Protein AF-A0A2T6DYU6-F1 (afdb_monomer_lite)

pLDDT: mean 88.53, std 9.56, range [51.06, 96.62]

Structure (mmCIF, N/CA/C/O backbone):
data_AF-A0A2T6DYU6-F1
#
_entry.id   AF-A0A2T6DYU6-F1
#
loop_
_atom_site.group_PDB
_atom_site.id
_atom_site.type_symbol
_atom_site.label_atom_id
_atom_site.label_alt_id
_atom_site.label_comp_id
_atom_site.label_asym_id
_atom_site.label_entity_id
_atom_site.label_seq_id
_atom_site.pdbx_PDB_ins_code
_atom_site.Cartn_x
_atom_site.Cartn_y
_atom_site.Cartn_z
_atom_site.occupancy
_atom_site.B_iso_or_equiv
_atom_site.auth_seq_id
_atom_site.auth_comp_id
_atom_site.auth_asym_id
_atom_site.auth_atom_id
_atom_site.pdbx_PDB_model_num
ATOM 1 N N . MET A 1 1 ? -11.220 -20.989 17.423 1.00 51.06 1 MET A N 1
ATOM 2 C CA . MET A 1 1 ? -10.323 -20.438 16.379 1.00 51.06 1 MET A CA 1
ATOM 3 C C . MET A 1 1 ? -8.990 -20.117 17.042 1.00 51.06 1 MET A C 1
ATOM 5 O O . MET A 1 1 ? -9.015 -19.423 18.054 1.00 51.06 1 MET A O 1
ATOM 9 N N . SER A 1 2 ? -7.870 -20.691 16.584 1.00 65.12 2 SER A N 1
ATOM 10 C CA . SER A 1 2 ? -6.576 -20.526 17.270 1.00 65.12 2 SER A CA 1
ATOM 11 C C . SER A 1 2 ? -6.124 -19.053 17.248 1.00 65.12 2 SER A C 1
ATOM 13 O O . SER A 1 2 ? -6.424 -18.344 16.282 1.00 65.12 2 SER A O 1
ATOM 15 N N . PRO A 1 3 ? -5.407 -18.565 18.280 1.00 62.28 3 PRO A N 1
ATOM 16 C CA . PRO A 1 3 ? -4.901 -17.191 18.314 1.00 62.28 3 PRO A CA 1
ATOM 17 C C . PRO A 1 3 ? -4.078 -16.858 17.065 1.00 62.28 3 PRO A C 1
ATOM 19 O O . PRO A 1 3 ? -4.258 -15.802 16.471 1.00 62.28 3 PRO A O 1
ATOM 22 N N . PHE A 1 4 ? -3.260 -17.809 16.608 1.00 59.56 4 PHE A N 1
ATOM 23 C CA . PHE A 1 4 ? -2.427 -17.681 15.415 1.00 59.56 4 PHE A CA 1
ATOM 24 C C . PHE A 1 4 ? -3.237 -17.349 14.152 1.00 59.56 4 PHE A C 1
ATOM 26 O O . PHE A 1 4 ? -2.878 -16.429 13.428 1.00 59.56 4 PHE A O 1
ATOM 33 N N . LEU A 1 5 ? -4.381 -18.007 13.929 1.00 57.72 5 LEU A N 1
ATOM 34 C CA . LEU A 1 5 ? -5.259 -17.720 12.786 1.00 57.72 5 LEU A CA 1
ATOM 35 C C . LEU A 1 5 ? -5.918 -16.334 12.878 1.00 57.72 5 LEU A C 1
ATOM 37 O O . LEU A 1 5 ? -6.100 -15.681 11.856 1.00 57.72 5 LEU A O 1
ATOM 41 N N . LYS A 1 6 ? -6.231 -15.842 14.085 1.00 61.84 6 LYS A N 1
ATOM 42 C CA . LYS A 1 6 ? -6.723 -14.463 14.277 1.00 61.84 6 LYS A CA 1
ATOM 43 C C . LYS A 1 6 ? -5.658 -13.402 13.977 1.00 61.84 6 LYS A C 1
ATOM 45 O O . LYS A 1 6 ? -6.009 -12.306 13.552 1.00 61.84 6 LYS A O 1
ATOM 50 N N . TYR A 1 7 ? -4.383 -13.700 14.226 1.00 58.00 7 TYR A N 1
ATOM 51 C CA . TYR A 1 7 ? -3.278 -12.791 13.908 1.00 58.00 7 TYR A CA 1
ATOM 52 C C . TYR A 1 7 ? -2.864 -12.877 12.438 1.00 58.00 7 TYR A C 1
ATOM 54 O O . TYR A 1 7 ? -2.550 -11.846 11.852 1.00 58.00 7 TYR A O 1
ATOM 62 N N . LEU A 1 8 ? -2.928 -14.072 11.841 1.00 57.72 8 LEU A N 1
ATOM 63 C CA . LEU A 1 8 ? -2.563 -14.298 10.448 1.00 57.72 8 LEU A CA 1
ATOM 64 C C . LEU A 1 8 ? -3.589 -13.698 9.480 1.00 57.72 8 LEU A C 1
ATOM 66 O O . LEU A 1 8 ? -3.178 -13.092 8.512 1.00 57.72 8 LEU A O 1
ATOM 70 N N . PHE A 1 9 ? -4.899 -13.762 9.742 1.00 66.25 9 PHE A N 1
ATOM 71 C CA . PHE A 1 9 ? -5.932 -13.139 8.886 1.00 66.25 9 PHE A CA 1
ATOM 72 C C . PHE A 1 9 ? -6.210 -11.661 9.235 1.00 66.25 9 PHE A C 1
ATOM 74 O O . PHE A 1 9 ? -7.354 -11.209 9.245 1.00 66.25 9 PHE A O 1
ATOM 81 N N . GLY A 1 10 ? -5.159 -10.920 9.588 1.00 82.75 10 GLY A N 1
ATOM 82 C CA . GLY A 1 10 ? -5.222 -9.519 10.000 1.00 82.75 10 GLY A CA 1
ATOM 83 C C . GLY A 1 10 ? -4.800 -8.522 8.910 1.00 82.75 10 GLY A C 1
ATOM 84 O O . GLY A 1 10 ? -4.676 -8.881 7.735 1.00 82.75 10 GLY A O 1
ATOM 85 N N . PRO A 1 11 ? -4.535 -7.260 9.294 1.00 89.62 11 PRO A N 1
ATOM 86 C CA . PRO A 1 11 ? -3.977 -6.261 8.382 1.00 89.62 11 PRO A CA 1
ATOM 87 C C . PRO A 1 11 ? -2.616 -6.680 7.797 1.00 89.62 11 PRO A C 1
ATOM 89 O O . PRO A 1 11 ? -2.298 -6.309 6.672 1.00 89.62 11 PRO A O 1
ATOM 92 N N . GLU A 1 12 ? -1.833 -7.494 8.505 1.00 91.56 12 GLU A N 1
ATOM 93 C CA . GLU A 1 12 ? -0.527 -7.978 8.055 1.00 91.56 12 GLU A CA 1
ATOM 94 C C . GLU A 1 12 ? -0.650 -8.877 6.814 1.00 91.56 12 GLU A C 1
ATOM 96 O O . GLU A 1 12 ? 0.027 -8.641 5.814 1.00 91.56 12 GLU A O 1
ATOM 101 N N . ALA A 1 13 ? -1.544 -9.875 6.826 1.00 90.25 13 ALA A N 1
ATOM 102 C CA . ALA A 1 13 ? -1.752 -10.720 5.647 1.00 90.25 13 ALA A CA 1
ATOM 103 C C . ALA A 1 13 ? -2.369 -9.958 4.484 1.00 90.25 13 ALA A C 1
ATOM 105 O O . ALA A 1 13 ? -2.021 -10.230 3.339 1.00 90.25 13 ALA A O 1
ATOM 106 N N . TYR A 1 14 ? -3.239 -8.986 4.761 1.00 92.81 14 TYR A N 1
ATOM 107 C CA . TYR A 1 14 ? -3.733 -8.095 3.720 1.00 92.81 14 TYR A CA 1
ATOM 108 C C . TYR A 1 14 ? -2.569 -7.398 2.998 1.00 92.81 14 TYR A C 1
ATOM 110 O O . TYR A 1 14 ? -2.483 -7.460 1.773 1.00 92.81 14 TYR A O 1
ATOM 118 N N . TRP A 1 15 ? -1.616 -6.824 3.734 1.00 95.19 15 TRP A N 1
ATOM 119 C CA . TRP A 1 15 ? -0.454 -6.178 3.120 1.00 95.19 15 TRP A CA 1
ATOM 120 C C . TRP A 1 15 ? 0.492 -7.154 2.425 1.00 95.19 15 TRP A C 1
ATOM 122 O O . TRP A 1 15 ? 1.043 -6.813 1.378 1.00 95.19 15 TRP A O 1
ATOM 132 N N . LEU A 1 16 ? 0.637 -8.381 2.934 1.00 94.62 16 LEU A N 1
ATOM 133 C CA . LEU A 1 16 ? 1.362 -9.436 2.222 1.00 94.62 16 LEU A CA 1
ATOM 134 C C . LEU A 1 16 ? 0.699 -9.760 0.878 1.00 94.62 16 LEU A C 1
ATOM 136 O O . LEU A 1 16 ? 1.395 -9.849 -0.132 1.00 94.62 16 LEU A O 1
ATOM 140 N N . LEU A 1 17 ? -0.632 -9.876 0.837 1.00 94.50 17 LEU A N 1
ATOM 141 C CA . LEU A 1 17 ? -1.380 -10.091 -0.403 1.00 94.50 17 LEU A CA 1
ATOM 142 C C . LEU A 1 17 ? -1.222 -8.916 -1.369 1.00 94.50 17 LEU A C 1
ATOM 144 O O . LEU A 1 17 ? -1.004 -9.141 -2.557 1.00 94.50 17 LEU A O 1
ATOM 148 N N . VAL A 1 18 ? -1.259 -7.676 -0.873 1.00 95.44 18 VAL A N 1
ATOM 149 C CA . VAL A 1 18 ? -0.983 -6.481 -1.686 1.00 95.44 18 VAL A CA 1
ATOM 150 C C . VAL A 1 18 ? 0.429 -6.540 -2.273 1.00 95.44 18 VAL A C 1
ATOM 152 O O . VAL A 1 18 ? 0.593 -6.328 -3.471 1.00 95.44 18 VAL A O 1
ATOM 155 N N . CYS A 1 19 ? 1.446 -6.891 -1.481 1.00 95.06 19 CYS A N 1
ATOM 156 C CA . CYS A 1 19 ? 2.821 -7.029 -1.970 1.00 95.06 19 CYS A CA 1
ATOM 157 C C . CYS A 1 19 ? 2.949 -8.125 -3.038 1.00 95.06 19 CYS A C 1
ATOM 159 O O . CYS A 1 19 ? 3.601 -7.917 -4.062 1.00 95.06 19 CYS A O 1
ATOM 161 N N . VAL A 1 20 ? 2.307 -9.281 -2.830 1.00 95.88 20 VAL A N 1
ATOM 162 C CA . VAL A 1 20 ? 2.262 -10.365 -3.825 1.00 95.88 20 VAL A CA 1
ATOM 163 C C . VAL A 1 20 ? 1.578 -9.887 -5.104 1.00 95.88 20 VAL A C 1
ATOM 165 O O . VAL A 1 20 ? 2.110 -10.105 -6.191 1.00 95.88 20 VAL A O 1
ATOM 168 N N . ALA A 1 21 ? 0.452 -9.182 -4.994 1.00 94.75 21 ALA A N 1
ATOM 169 C CA . ALA A 1 21 ? -0.234 -8.602 -6.140 1.00 94.75 21 ALA A CA 1
ATOM 170 C C . ALA A 1 21 ? 0.664 -7.605 -6.888 1.00 94.75 21 ALA A C 1
ATOM 172 O O . ALA A 1 21 ? 0.762 -7.689 -8.109 1.00 94.75 21 ALA A O 1
ATOM 173 N N . MET A 1 22 ? 1.385 -6.724 -6.182 1.00 95.12 22 MET A N 1
ATOM 174 C CA . MET A 1 22 ? 2.307 -5.768 -6.810 1.00 95.12 22 MET A CA 1
ATOM 175 C C . MET A 1 22 ? 3.447 -6.474 -7.535 1.00 95.12 22 MET A C 1
ATOM 177 O O . MET A 1 22 ? 3.808 -6.080 -8.640 1.00 95.12 22 MET A O 1
ATOM 181 N N . LYS A 1 23 ? 3.974 -7.559 -6.958 1.00 94.50 23 LYS A N 1
ATOM 182 C CA . LYS A 1 23 ? 4.994 -8.383 -7.608 1.00 94.50 23 LYS A CA 1
ATOM 183 C C . LYS A 1 23 ? 4.464 -9.035 -8.885 1.00 94.50 23 LYS A C 1
ATOM 185 O O . LYS A 1 23 ? 5.152 -9.024 -9.898 1.00 94.50 23 LYS A O 1
ATOM 190 N N . LEU A 1 24 ? 3.248 -9.585 -8.855 1.00 94.56 24 LEU A N 1
ATOM 191 C CA . LEU A 1 24 ? 2.619 -10.192 -10.033 1.00 94.56 24 LEU A CA 1
ATOM 192 C C . LEU A 1 24 ? 2.321 -9.159 -11.124 1.00 94.56 24 LEU A C 1
ATOM 194 O O . LEU A 1 24 ? 2.504 -9.454 -12.301 1.00 94.56 24 LEU A O 1
ATOM 198 N N . LEU A 1 25 ? 1.880 -7.958 -10.744 1.00 92.50 25 LEU A N 1
ATOM 199 C CA . LEU A 1 25 ? 1.664 -6.852 -11.676 1.00 92.50 25 LEU A CA 1
ATOM 200 C C . LEU A 1 25 ? 2.980 -6.376 -12.293 1.00 92.50 25 LEU A C 1
ATOM 202 O O . LEU A 1 25 ? 3.062 -6.260 -13.512 1.00 92.50 25 LEU A O 1
ATOM 206 N N . GLY A 1 26 ? 4.017 -6.174 -11.478 1.00 92.50 26 GLY A N 1
ATOM 207 C CA . GLY A 1 26 ? 5.349 -5.792 -11.946 1.00 92.50 26 GLY A CA 1
ATOM 208 C C . GLY A 1 26 ? 5.967 -6.835 -12.879 1.00 92.50 26 GLY A C 1
ATOM 209 O O . GLY A 1 26 ? 6.521 -6.484 -13.916 1.00 92.50 26 GLY A O 1
ATOM 210 N N . ALA A 1 27 ? 5.791 -8.125 -12.579 1.00 92.69 27 ALA A N 1
ATOM 211 C CA . ALA A 1 27 ? 6.300 -9.216 -13.407 1.00 92.69 27 ALA A CA 1
ATOM 212 C C . ALA A 1 27 ? 5.695 -9.256 -14.823 1.00 92.69 27 ALA A C 1
ATOM 214 O O . ALA A 1 27 ? 6.303 -9.830 -15.722 1.00 92.69 27 ALA A O 1
ATOM 215 N N . ARG A 1 28 ? 4.526 -8.638 -15.052 1.00 90.88 28 ARG A N 1
ATOM 216 C CA . ARG A 1 28 ? 3.938 -8.519 -16.400 1.00 90.88 28 ARG A CA 1
ATOM 217 C C . ARG A 1 28 ? 4.703 -7.552 -17.302 1.00 90.88 28 ARG A C 1
ATOM 219 O O . ARG A 1 28 ? 4.582 -7.661 -18.515 1.00 90.88 28 ARG A O 1
ATOM 226 N N . ASN A 1 29 ? 5.493 -6.645 -16.730 1.00 92.38 29 ASN A N 1
ATOM 227 C CA . ASN A 1 29 ? 6.382 -5.752 -17.471 1.00 92.38 29 ASN A CA 1
ATOM 228 C C . ASN A 1 29 ? 7.771 -6.382 -17.684 1.00 92.38 29 ASN A C 1
ATOM 230 O O . ASN A 1 29 ? 8.770 -5.676 -17.711 1.00 92.38 29 ASN A O 1
ATOM 234 N N . LEU A 1 30 ? 7.875 -7.713 -17.764 1.00 90.19 30 LEU A N 1
ATOM 235 C CA . LEU A 1 30 ? 9.128 -8.409 -18.061 1.00 90.19 30 LEU A CA 1
ATOM 236 C C . LEU A 1 30 ? 8.994 -9.147 -19.409 1.00 90.19 30 LEU A C 1
ATOM 238 O O . LEU A 1 30 ? 8.197 -10.083 -19.494 1.00 90.19 30 LEU A O 1
ATOM 242 N N . PRO A 1 31 ? 9.764 -8.772 -20.455 1.00 89.62 31 PRO A N 1
ATOM 243 C CA . PRO A 1 31 ? 10.791 -7.724 -20.467 1.00 89.62 31 PRO A CA 1
ATOM 244 C C . PRO A 1 31 ? 10.203 -6.298 -20.369 1.00 89.62 31 PRO A C 1
ATOM 246 O O . PRO A 1 31 ? 9.093 -6.080 -20.854 1.00 89.62 31 PRO A O 1
ATOM 249 N N . PRO A 1 32 ? 10.944 -5.323 -19.798 1.00 90.12 32 PRO A N 1
ATOM 250 C CA . PRO A 1 32 ? 10.462 -3.949 -19.656 1.00 90.12 32 PRO A CA 1
ATOM 251 C C . PRO A 1 32 ? 10.112 -3.304 -20.992 1.00 90.12 32 PRO A C 1
ATOM 253 O O . PRO A 1 32 ? 10.932 -3.279 -21.918 1.00 90.12 32 PRO A O 1
ATOM 256 N N . THR A 1 33 ? 8.896 -2.766 -21.057 1.00 92.75 33 THR A N 1
ATOM 257 C CA . THR A 1 33 ? 8.374 -1.974 -22.175 1.00 92.75 33 THR A CA 1
ATOM 258 C C . THR A 1 33 ? 8.073 -0.557 -21.701 1.00 92.75 33 THR A C 1
ATOM 260 O O . THR A 1 33 ? 7.764 -0.343 -20.530 1.00 92.75 33 THR A O 1
ATOM 263 N N . GLU A 1 34 ? 8.129 0.427 -22.599 1.00 91.44 34 GLU A N 1
ATOM 264 C CA . GLU A 1 34 ? 7.816 1.812 -22.228 1.00 91.44 34 GLU A CA 1
ATOM 265 C C . GLU A 1 34 ? 6.364 1.965 -21.750 1.00 91.44 34 GLU A C 1
ATOM 267 O O . GLU A 1 34 ? 6.112 2.618 -20.737 1.00 91.44 34 GLU A O 1
ATOM 272 N N . GLU A 1 35 ? 5.413 1.334 -22.443 1.00 92.31 35 GLU A N 1
ATOM 273 C CA . GLU A 1 35 ? 3.999 1.360 -22.056 1.00 92.31 35 GLU A CA 1
ATOM 274 C C . GLU A 1 35 ? 3.769 0.700 -20.694 1.00 92.31 35 GLU A C 1
ATOM 276 O O . GLU A 1 35 ? 3.063 1.259 -19.852 1.00 92.31 35 GLU A O 1
ATOM 281 N N . GLY A 1 36 ? 4.401 -0.450 -20.439 1.00 92.25 36 GLY A N 1
ATOM 282 C CA . GLY A 1 36 ? 4.293 -1.137 -19.156 1.00 92.25 36 GLY A CA 1
ATOM 283 C C . GLY A 1 36 ? 4.923 -0.343 -18.010 1.00 92.25 36 GLY A C 1
ATOM 284 O O . GLY A 1 36 ? 4.312 -0.224 -16.950 1.00 92.25 36 GLY A O 1
ATOM 285 N N . SER A 1 37 ? 6.081 0.285 -18.232 1.00 92.88 37 SER A N 1
ATOM 286 C CA . SER A 1 37 ? 6.726 1.165 -17.249 1.00 92.88 37 SER A CA 1
ATOM 287 C C . SER A 1 37 ? 5.853 2.388 -16.921 1.00 92.88 37 SER A C 1
ATOM 289 O O . SER A 1 37 ? 5.626 2.666 -15.742 1.00 92.88 37 SER A O 1
ATOM 291 N N . ARG A 1 38 ? 5.241 3.042 -17.923 1.00 92.31 38 ARG A N 1
ATOM 292 C CA . ARG A 1 38 ? 4.280 4.145 -17.695 1.00 92.31 38 ARG A CA 1
ATOM 293 C C . ARG A 1 38 ? 3.024 3.685 -16.959 1.00 92.31 38 ARG A C 1
ATOM 295 O O . ARG A 1 38 ? 2.485 4.406 -16.120 1.00 92.31 38 ARG A O 1
ATOM 302 N N . TRP A 1 39 ? 2.530 2.489 -17.271 1.00 92.38 39 TRP A N 1
ATOM 303 C CA . TRP A 1 39 ? 1.370 1.920 -16.590 1.00 92.38 39 TRP A CA 1
ATOM 304 C C . TRP A 1 39 ? 1.661 1.658 -15.105 1.00 92.38 39 TRP A C 1
ATOM 306 O O . TRP A 1 39 ? 0.865 2.048 -14.249 1.00 92.38 39 TRP A O 1
ATOM 316 N N . LEU A 1 40 ? 2.825 1.079 -14.790 1.00 92.44 40 LEU A N 1
ATOM 317 C CA . LEU A 1 40 ? 3.287 0.874 -13.414 1.00 92.44 40 LEU A CA 1
ATOM 318 C C . LEU A 1 40 ? 3.507 2.202 -12.671 1.00 92.44 40 LEU A C 1
ATOM 320 O O . LEU A 1 40 ? 3.179 2.287 -11.485 1.00 92.44 40 LEU A O 1
ATOM 324 N N . GLU A 1 41 ? 3.993 3.246 -13.355 1.00 90.06 41 GLU A N 1
ATOM 325 C CA . GLU A 1 41 ? 4.119 4.594 -12.782 1.00 90.06 41 GLU A CA 1
ATOM 326 C C . GLU A 1 41 ? 2.776 5.178 -12.336 1.00 90.06 41 GLU A C 1
ATOM 328 O O . GLU A 1 41 ? 2.623 5.670 -11.217 1.00 90.06 41 GLU A O 1
ATOM 333 N N . ASN A 1 42 ? 1.758 5.068 -13.184 1.00 88.75 42 ASN A N 1
ATOM 334 C CA . ASN A 1 42 ? 0.421 5.502 -12.798 1.00 88.75 42 ASN A CA 1
ATOM 335 C C . ASN A 1 42 ? -0.108 4.663 -11.628 1.00 88.75 42 ASN A C 1
ATOM 337 O O . ASN A 1 42 ? -0.718 5.192 -10.698 1.00 88.75 42 ASN A O 1
ATOM 341 N N . PHE A 1 43 ? 0.146 3.354 -11.643 1.00 87.25 43 PHE A N 1
ATOM 342 C CA . PHE A 1 43 ? -0.404 2.430 -10.660 1.00 87.25 43 PHE A CA 1
ATOM 343 C C . PHE A 1 43 ? 0.152 2.641 -9.242 1.00 87.25 43 PHE A C 1
ATOM 345 O O . PHE A 1 43 ? -0.616 2.558 -8.280 1.00 87.25 43 PHE A O 1
ATOM 352 N N . TRP A 1 44 ? 1.442 2.969 -9.075 1.00 84.31 44 TRP A N 1
ATOM 353 C CA . TRP A 1 44 ? 1.986 3.228 -7.732 1.00 84.31 44 TRP A CA 1
ATOM 354 C C . TRP A 1 44 ? 1.353 4.456 -7.069 1.00 84.31 44 TRP A C 1
ATOM 356 O O . TRP A 1 44 ? 1.251 4.487 -5.844 1.00 84.31 44 TRP A O 1
ATOM 366 N N . THR A 1 45 ? 0.866 5.428 -7.849 1.00 86.06 45 THR A N 1
ATOM 367 C CA . THR A 1 45 ? 0.147 6.600 -7.318 1.00 86.06 45 THR A CA 1
ATOM 368 C C . THR A 1 45 ? -1.207 6.202 -6.723 1.00 86.06 45 THR A C 1
ATOM 370 O O . THR A 1 45 ? -1.613 6.707 -5.675 1.00 86.06 45 THR A O 1
ATOM 373 N N . TRP A 1 46 ? -1.900 5.249 -7.352 1.00 90.06 46 TRP A N 1
ATOM 374 C CA . TRP A 1 46 ? -3.198 4.749 -6.886 1.00 90.06 46 TRP A CA 1
ATOM 375 C C . TRP A 1 46 ? -3.090 3.770 -5.717 1.00 90.06 46 TRP A C 1
ATOM 377 O O . TRP A 1 46 ? -4.017 3.671 -4.910 1.00 90.06 46 TRP A O 1
ATOM 387 N N . LEU A 1 47 ? -1.961 3.067 -5.599 1.00 91.44 47 LEU A N 1
ATOM 388 C CA . LEU A 1 47 ? -1.714 2.075 -4.555 1.00 91.44 47 LEU A CA 1
ATOM 389 C C . LEU A 1 47 ? -2.047 2.583 -3.136 1.00 91.44 47 LEU A C 1
ATOM 391 O O . LEU A 1 47 ? -2.889 1.958 -2.490 1.00 91.44 47 LEU A O 1
ATOM 395 N N . PRO A 1 48 ? -1.468 3.689 -2.624 1.00 92.75 48 PRO A N 1
ATOM 396 C CA . PRO A 1 48 ? -1.785 4.174 -1.283 1.00 92.75 48 PRO A CA 1
ATOM 397 C C . PRO A 1 48 ? -3.235 4.657 -1.155 1.00 92.75 48 PRO A C 1
ATOM 399 O O . PRO A 1 48 ? -3.836 4.480 -0.099 1.00 92.75 48 PRO A O 1
ATOM 402 N N . LEU A 1 49 ? -3.821 5.215 -2.220 1.00 92.12 49 LEU A N 1
ATOM 403 C CA . LEU A 1 49 ? -5.193 5.737 -2.208 1.00 92.12 49 LEU A CA 1
ATOM 404 C C . LEU A 1 49 ? -6.248 4.638 -2.059 1.00 92.12 49 LEU A C 1
ATOM 406 O O . LEU A 1 49 ? -7.310 4.887 -1.498 1.00 92.12 49 LEU A O 1
ATOM 410 N N . ILE A 1 50 ? -5.964 3.432 -2.549 1.00 93.19 50 ILE A N 1
ATOM 411 C CA . ILE A 1 50 ? -6.897 2.302 -2.502 1.00 93.19 50 ILE A CA 1
ATOM 412 C C . ILE A 1 50 ? -6.521 1.347 -1.369 1.00 93.19 50 ILE A C 1
ATOM 414 O O . ILE A 1 50 ? -7.363 0.978 -0.548 1.00 93.19 50 ILE A O 1
ATOM 418 N N . ALA A 1 51 ? -5.249 0.950 -1.291 1.00 93.94 51 ALA A N 1
ATOM 419 C CA . ALA A 1 51 ? -4.837 -0.121 -0.399 1.00 93.94 51 ALA A CA 1
ATOM 420 C C . ALA A 1 51 ? -4.877 0.288 1.081 1.00 93.94 51 ALA A C 1
ATOM 422 O O . ALA A 1 51 ? -5.220 -0.537 1.934 1.00 93.94 51 ALA A O 1
ATOM 423 N N . VAL A 1 52 ? -4.566 1.551 1.396 1.00 94.69 52 VAL A N 1
ATOM 424 C CA . VAL A 1 52 ? -4.591 2.040 2.781 1.00 94.69 52 VAL A CA 1
ATOM 425 C C . VAL A 1 52 ? -6.021 2.078 3.325 1.00 94.69 52 VAL A C 1
ATOM 427 O O . VAL A 1 52 ? -6.246 1.398 4.329 1.00 94.69 52 VAL A O 1
ATOM 430 N N . PRO A 1 53 ? -7.014 2.746 2.694 1.00 93.69 53 PRO A N 1
ATOM 431 C CA . PRO A 1 53 ? -8.384 2.749 3.214 1.00 93.69 53 PRO A CA 1
ATOM 432 C C . PRO A 1 53 ? -8.977 1.348 3.383 1.00 93.69 53 PRO A C 1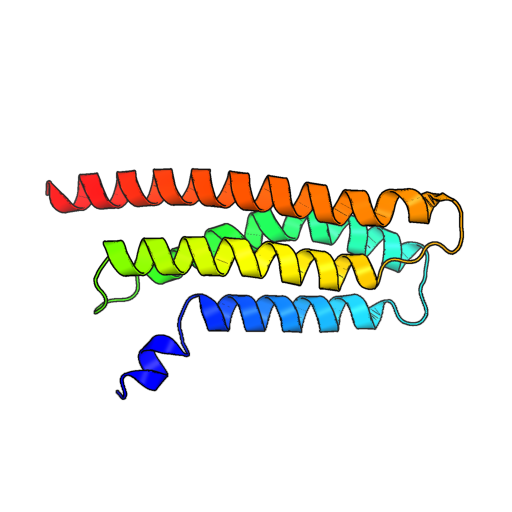
ATOM 434 O O . PRO A 1 53 ? -9.630 1.073 4.389 1.00 93.69 53 PRO A O 1
ATOM 437 N N . LEU A 1 54 ? -8.693 0.429 2.454 1.00 92.19 54 LEU A N 1
ATOM 438 C CA . LEU A 1 54 ? -9.144 -0.961 2.557 1.00 92.19 54 LEU A CA 1
ATOM 439 C C . LEU A 1 54 ? -8.563 -1.689 3.779 1.00 92.19 54 LEU A C 1
ATOM 441 O O . LEU A 1 54 ? -9.254 -2.511 4.376 1.00 92.19 54 LEU A O 1
ATOM 445 N N . THR A 1 55 ? -7.348 -1.349 4.224 1.00 92.69 55 THR A N 1
ATOM 446 C CA . THR A 1 55 ? -6.774 -1.924 5.458 1.00 92.69 55 THR A CA 1
ATOM 447 C C . THR A 1 55 ? -7.623 -1.570 6.684 1.00 92.69 55 THR A C 1
ATOM 449 O O . THR A 1 55 ? -7.774 -2.380 7.600 1.00 92.69 55 THR A O 1
ATOM 452 N N . PHE A 1 56 ? -8.228 -0.377 6.703 1.00 90.38 56 PHE A N 1
ATOM 453 C CA . PHE A 1 56 ? -9.080 0.067 7.808 1.00 90.38 56 PHE A CA 1
ATOM 454 C C . PHE A 1 56 ? -10.422 -0.670 7.866 1.00 90.38 56 PHE A C 1
ATOM 456 O O . PHE A 1 56 ? -11.054 -0.666 8.922 1.00 90.38 56 PHE A O 1
ATOM 463 N N . ALA A 1 57 ? -10.821 -1.393 6.811 1.00 86.19 57 ALA A N 1
ATOM 464 C CA . ALA A 1 57 ? -11.979 -2.286 6.868 1.00 86.19 57 ALA A CA 1
ATOM 465 C C . ALA A 1 57 ? -11.821 -3.365 7.958 1.00 86.19 57 ALA A C 1
ATOM 467 O O . ALA A 1 57 ? -12.809 -3.807 8.546 1.00 86.19 57 ALA A O 1
ATOM 468 N N . ALA A 1 58 ? -10.579 -3.723 8.313 1.00 84.94 58 ALA A N 1
ATOM 469 C CA . ALA A 1 58 ? -10.303 -4.648 9.406 1.00 84.94 58 ALA A CA 1
ATOM 470 C C . ALA A 1 58 ? -10.861 -4.164 10.760 1.00 84.94 58 ALA A C 1
ATOM 472 O O . ALA A 1 58 ? -11.183 -5.007 11.598 1.00 84.94 58 ALA A O 1
ATOM 473 N N . LEU A 1 59 ? -11.060 -2.851 10.968 1.00 83.88 59 LEU A N 1
ATOM 474 C CA . LEU A 1 59 ? -11.657 -2.298 12.197 1.00 83.88 59 LEU A CA 1
ATOM 475 C C . LEU A 1 59 ? -13.093 -2.759 12.454 1.00 83.88 59 LEU A C 1
ATOM 477 O O . LEU A 1 59 ? -13.549 -2.719 13.599 1.00 83.88 59 LEU A O 1
ATOM 481 N N . PHE A 1 60 ? -13.806 -3.206 11.421 1.00 77.56 60 PHE A N 1
ATOM 482 C CA . PHE A 1 60 ? -15.161 -3.732 11.563 1.00 77.56 60 PHE A CA 1
ATOM 483 C C . PHE A 1 60 ? -15.186 -5.200 12.014 1.00 77.56 60 PHE A C 1
ATOM 485 O O . PHE A 1 60 ? -16.258 -5.733 12.299 1.00 77.56 60 PHE A O 1
ATOM 492 N N . THR A 1 61 ? -14.023 -5.846 12.141 1.00 77.00 61 THR A N 1
ATOM 493 C CA . THR A 1 61 ? -13.923 -7.243 12.575 1.00 77.00 61 THR A CA 1
ATOM 494 C C . THR A 1 61 ? -14.192 -7.364 14.081 1.00 77.00 61 THR A C 1
ATOM 496 O O . THR A 1 61 ? -13.494 -6.739 14.888 1.00 77.00 61 THR A O 1
ATOM 499 N N . PRO A 1 62 ? -15.177 -8.174 14.510 1.00 71.25 62 PRO A N 1
ATOM 500 C CA . PRO A 1 62 ? -15.497 -8.333 15.923 1.00 71.25 62 PRO A CA 1
ATOM 501 C C . PRO A 1 62 ? -14.433 -9.153 16.674 1.00 71.25 62 PRO A C 1
ATOM 503 O O . PRO A 1 62 ? -13.848 -10.098 16.147 1.00 71.25 62 PRO A O 1
ATOM 506 N N . GLY A 1 63 ? -14.230 -8.838 17.958 1.00 70.31 63 GLY A N 1
ATOM 507 C CA . GLY A 1 63 ? -13.486 -9.703 18.885 1.00 70.31 63 GLY A CA 1
ATOM 508 C C . GLY A 1 63 ? -11.989 -9.414 19.060 1.00 70.31 63 GLY A C 1
ATOM 509 O O . GLY A 1 63 ? -11.271 -10.308 19.515 1.00 70.31 63 GLY A O 1
ATOM 510 N N . VAL A 1 64 ? -11.526 -8.202 18.726 1.00 74.50 64 VAL A N 1
ATOM 511 C CA . VAL A 1 64 ? -10.188 -7.669 19.063 1.00 74.50 64 VAL A CA 1
ATOM 512 C C . VAL A 1 64 ? -10.347 -6.289 19.711 1.00 74.50 64 VAL A C 1
ATOM 514 O O . VAL A 1 64 ? -11.262 -5.539 19.364 1.00 74.50 64 VAL A O 1
ATOM 517 N N . SER A 1 65 ? -9.479 -5.941 20.665 1.00 81.06 65 SER A N 1
ATOM 518 C CA . SER A 1 65 ? -9.479 -4.606 21.267 1.00 81.06 65 SER A CA 1
ATOM 519 C C . SER A 1 65 ? -9.201 -3.541 20.200 1.00 81.06 65 SER A C 1
ATOM 521 O O . SER A 1 65 ? -8.208 -3.592 19.475 1.00 81.06 65 SER A O 1
ATOM 523 N N . ARG A 1 66 ? -10.104 -2.560 20.089 1.00 82.12 66 ARG A N 1
ATOM 524 C CA . ARG A 1 66 ? -10.100 -1.589 18.981 1.00 82.12 66 ARG A CA 1
ATOM 525 C C . ARG A 1 66 ? -8.840 -0.720 18.946 1.00 82.12 66 ARG A C 1
ATOM 527 O O . ARG A 1 66 ? -8.307 -0.486 17.870 1.00 82.12 66 ARG A O 1
ATOM 534 N N . GLY A 1 67 ? -8.335 -0.296 20.109 1.00 83.19 67 GLY A N 1
ATOM 535 C CA . GLY A 1 67 ? -7.105 0.502 20.194 1.00 83.19 67 GLY A CA 1
ATOM 536 C C . GLY A 1 67 ? -5.866 -0.262 19.713 1.00 83.19 67 GLY A C 1
ATOM 537 O O . GLY A 1 67 ? -5.082 0.258 18.924 1.00 83.19 67 GLY A O 1
ATOM 538 N N . TRP A 1 68 ? -5.734 -1.531 20.111 1.00 84.69 68 TRP A N 1
ATOM 539 C CA . TRP A 1 68 ? -4.649 -2.395 19.638 1.00 84.69 68 TRP A CA 1
ATOM 540 C C . TRP A 1 68 ? -4.758 -2.681 18.138 1.00 84.69 68 TRP A C 1
ATOM 542 O O . TRP A 1 68 ? -3.760 -2.664 17.420 1.00 84.69 68 TRP A O 1
ATOM 552 N N . LEU A 1 69 ? -5.980 -2.900 17.649 1.00 87.75 69 LEU A N 1
ATOM 553 C CA . LEU A 1 69 ? -6.236 -3.129 16.233 1.00 87.75 69 LEU A CA 1
ATOM 554 C C . LEU A 1 69 ? -5.888 -1.901 15.378 1.00 87.75 69 LEU A C 1
ATOM 556 O O . LEU A 1 69 ? -5.273 -2.068 14.331 1.00 87.75 69 LEU A O 1
ATOM 560 N N . MET A 1 70 ? -6.201 -0.682 15.834 1.00 89.62 70 MET A N 1
ATOM 561 C CA . MET A 1 70 ? -5.788 0.553 15.150 1.00 89.62 70 MET A CA 1
ATOM 562 C C . MET A 1 70 ? -4.266 0.666 15.037 1.00 89.62 70 MET A C 1
ATOM 564 O O . MET A 1 70 ? -3.761 0.930 13.948 1.00 89.62 70 MET A O 1
ATOM 568 N N . ALA A 1 71 ? -3.533 0.422 16.129 1.00 90.00 71 ALA A N 1
ATOM 569 C CA . ALA A 1 71 ? -2.071 0.463 16.111 1.00 90.00 71 ALA A CA 1
ATOM 570 C C . ALA A 1 71 ? -1.486 -0.567 15.129 1.00 90.00 71 ALA A C 1
ATOM 572 O O . ALA A 1 71 ? -0.607 -0.238 14.332 1.00 90.00 71 ALA A O 1
ATOM 573 N N . ARG A 1 72 ? -2.025 -1.794 15.124 1.00 91.31 72 ARG A N 1
ATOM 574 C CA . ARG A 1 72 ? -1.625 -2.843 14.174 1.00 91.31 72 ARG A CA 1
ATOM 575 C C . ARG A 1 72 ? -1.922 -2.477 12.726 1.00 91.31 72 ARG A C 1
ATOM 577 O O . ARG A 1 72 ? -1.077 -2.715 11.869 1.00 91.31 72 ARG A O 1
ATOM 584 N N . ILE A 1 73 ? -3.089 -1.897 12.448 1.00 92.81 73 ILE A N 1
ATOM 585 C CA . ILE A 1 73 ? -3.461 -1.427 11.107 1.00 92.81 73 ILE A CA 1
ATOM 586 C C . ILE A 1 73 ? -2.491 -0.347 10.637 1.00 92.81 73 ILE A C 1
ATOM 588 O O . ILE A 1 73 ? -1.953 -0.469 9.541 1.00 92.81 73 ILE A O 1
ATOM 592 N N . ALA A 1 74 ? -2.227 0.665 11.468 1.00 93.44 74 ALA A N 1
ATOM 593 C CA . ALA A 1 74 ? -1.327 1.759 11.120 1.00 93.44 74 ALA A CA 1
ATOM 594 C C . ALA A 1 74 ? 0.100 1.259 10.851 1.00 93.44 74 ALA A C 1
ATOM 596 O O . ALA A 1 74 ? 0.683 1.602 9.826 1.00 93.44 74 ALA A O 1
ATOM 597 N N . LEU A 1 75 ? 0.637 0.396 11.722 1.00 94.50 75 LEU A N 1
ATOM 598 C CA . LEU A 1 75 ? 1.978 -0.166 11.555 1.00 94.50 75 LEU A CA 1
ATOM 599 C C . LEU A 1 75 ? 2.077 -1.058 10.310 1.00 94.50 75 LEU A C 1
ATOM 601 O O . LEU A 1 75 ? 3.001 -0.905 9.512 1.00 94.50 75 LEU A O 1
ATOM 605 N N . SER A 1 76 ? 1.109 -1.958 10.121 1.00 94.56 76 SER A N 1
ATOM 606 C CA . SER A 1 76 ? 1.070 -2.847 8.953 1.00 94.56 76 SER A CA 1
ATOM 607 C C . SER A 1 76 ? 0.948 -2.050 7.659 1.00 94.56 76 SER A C 1
ATOM 609 O O . SER A 1 76 ? 1.624 -2.370 6.690 1.00 94.56 76 SER A O 1
ATOM 611 N N . ALA A 1 77 ? 0.135 -0.989 7.652 1.00 95.25 77 ALA A N 1
ATOM 612 C CA . ALA A 1 77 ? -0.014 -0.111 6.501 1.00 95.25 77 ALA A CA 1
ATOM 613 C C . ALA A 1 77 ? 1.239 0.706 6.210 1.00 95.25 77 ALA A C 1
ATOM 615 O O . ALA A 1 77 ? 1.610 0.832 5.046 1.00 95.25 77 ALA A O 1
ATOM 616 N N . ALA A 1 78 ? 1.922 1.211 7.239 1.00 96.25 78 ALA A N 1
ATOM 617 C CA . ALA A 1 78 ? 3.155 1.966 7.061 1.00 96.25 78 ALA A CA 1
ATOM 618 C C . ALA A 1 78 ? 4.242 1.096 6.419 1.00 96.25 78 ALA A C 1
ATOM 620 O O . ALA A 1 78 ? 4.838 1.493 5.421 1.00 96.25 78 ALA A O 1
ATOM 621 N N . ILE A 1 79 ? 4.454 -0.114 6.945 1.00 96.62 79 ILE A N 1
ATOM 622 C CA . ILE A 1 79 ? 5.434 -1.063 6.399 1.00 96.62 79 ILE A CA 1
ATOM 623 C C . ILE A 1 79 ? 4.987 -1.555 5.018 1.00 96.62 79 ILE A C 1
ATOM 625 O O . ILE A 1 79 ? 5.770 -1.561 4.068 1.00 96.62 79 ILE A O 1
ATOM 629 N N . GLY A 1 80 ? 3.722 -1.953 4.899 1.00 95.75 80 GLY A N 1
ATOM 630 C CA . GLY A 1 80 ? 3.160 -2.537 3.692 1.00 95.75 80 GLY A CA 1
ATOM 631 C C . GLY A 1 80 ? 3.183 -1.587 2.499 1.00 95.75 80 GLY A C 1
ATOM 632 O O . GLY A 1 80 ? 3.570 -2.017 1.416 1.00 95.75 80 GLY A O 1
ATOM 633 N N . VAL A 1 81 ? 2.863 -0.299 2.687 1.00 96.25 81 VAL A N 1
ATOM 634 C CA . VAL A 1 81 ? 3.007 0.722 1.635 1.00 96.25 81 VAL A CA 1
ATOM 635 C C . VAL A 1 81 ? 4.452 0.810 1.167 1.00 96.25 81 VAL A C 1
ATOM 637 O O . VAL A 1 81 ? 4.686 0.752 -0.036 1.00 96.25 81 VAL A O 1
ATOM 640 N N . CYS A 1 82 ? 5.417 0.921 2.087 1.00 96.00 82 CYS A N 1
ATOM 641 C CA . CYS A 1 82 ? 6.825 1.084 1.725 1.00 96.00 82 CYS A CA 1
ATOM 642 C C . CYS A 1 82 ? 7.326 -0.099 0.889 1.00 96.00 82 CYS A C 1
ATOM 644 O O . CYS A 1 82 ? 7.998 0.094 -0.127 1.00 96.00 82 CYS A O 1
ATOM 646 N N . VAL A 1 83 ? 6.983 -1.321 1.310 1.00 96.31 83 VAL A N 1
ATOM 647 C CA . VAL A 1 83 ? 7.385 -2.553 0.621 1.00 96.31 83 VAL A CA 1
ATOM 648 C C . VAL A 1 83 ? 6.668 -2.683 -0.719 1.00 96.31 83 VAL A C 1
ATOM 650 O O . VAL A 1 83 ? 7.322 -2.904 -1.734 1.00 96.31 83 VAL A O 1
ATOM 653 N N . ALA A 1 84 ? 5.345 -2.513 -0.758 1.00 95.69 84 ALA A N 1
ATOM 654 C CA . ALA A 1 84 ? 4.560 -2.644 -1.983 1.00 95.69 84 ALA A CA 1
ATOM 655 C C . ALA A 1 84 ? 4.955 -1.596 -3.035 1.00 95.69 84 ALA A C 1
ATOM 657 O O . ALA A 1 84 ? 5.096 -1.941 -4.209 1.00 95.69 84 ALA A O 1
ATOM 658 N N . ALA A 1 85 ? 5.199 -0.351 -2.609 1.00 94.75 85 ALA A N 1
ATOM 659 C CA . ALA A 1 85 ? 5.725 0.704 -3.465 1.00 94.75 85 ALA A CA 1
ATOM 660 C C . ALA A 1 85 ? 7.103 0.325 -4.018 1.00 94.75 85 ALA A C 1
ATOM 662 O O . ALA A 1 85 ? 7.313 0.413 -5.221 1.00 94.75 85 ALA A O 1
ATOM 663 N N . GLY A 1 86 ? 8.019 -0.162 -3.173 1.00 94.31 86 GLY A N 1
ATOM 664 C CA . GLY A 1 86 ? 9.361 -0.547 -3.618 1.00 94.31 86 GLY A CA 1
ATOM 665 C C . GLY A 1 86 ? 9.334 -1.716 -4.603 1.00 94.31 86 GLY A C 1
ATOM 666 O O . GLY A 1 86 ? 10.056 -1.715 -5.599 1.00 94.31 86 GLY A O 1
ATOM 667 N N . VAL A 1 87 ? 8.451 -2.691 -4.364 1.00 94.44 87 VAL A N 1
ATOM 668 C CA . VAL A 1 87 ? 8.238 -3.827 -5.266 1.00 94.44 87 VAL A CA 1
ATOM 669 C C . VAL A 1 87 ? 7.758 -3.351 -6.631 1.00 94.44 87 VAL A C 1
ATOM 671 O O . VAL A 1 87 ? 8.336 -3.763 -7.633 1.00 94.44 87 VAL A O 1
ATOM 674 N N . ILE A 1 88 ? 6.727 -2.503 -6.704 1.00 93.25 88 ILE A N 1
ATOM 675 C CA . ILE A 1 88 ? 6.188 -2.083 -8.003 1.00 93.25 88 ILE A CA 1
ATOM 676 C C . ILE A 1 88 ? 7.157 -1.164 -8.754 1.00 93.25 88 ILE A C 1
ATOM 678 O O . ILE A 1 88 ? 7.386 -1.380 -9.943 1.00 93.25 88 ILE A O 1
ATOM 682 N N . THR A 1 89 ? 7.796 -0.206 -8.073 1.00 93.31 89 THR A N 1
ATOM 683 C CA . THR A 1 89 ? 8.755 0.709 -8.711 1.00 93.31 89 THR A CA 1
ATOM 684 C C . THR A 1 89 ? 10.019 -0.009 -9.166 1.00 93.31 89 THR A C 1
ATOM 686 O O . THR A 1 89 ? 10.609 0.378 -10.165 1.00 93.31 89 THR A O 1
ATOM 6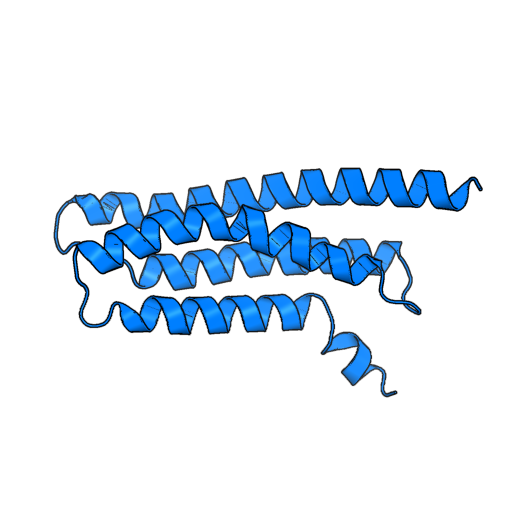89 N N . GLY A 1 90 ? 10.414 -1.094 -8.493 1.00 91.81 90 GLY A N 1
ATOM 690 C CA . GLY A 1 90 ? 11.548 -1.925 -8.905 1.00 91.81 90 GLY A CA 1
ATOM 691 C C . GLY A 1 90 ? 11.352 -2.666 -10.235 1.00 91.81 90 GLY A C 1
ATOM 692 O O . GLY A 1 90 ? 12.322 -3.183 -10.776 1.00 91.81 90 GLY A O 1
ATOM 693 N N . HIS A 1 91 ? 10.127 -2.716 -10.771 1.00 92.75 91 HIS A N 1
ATOM 694 C CA . HIS A 1 91 ? 9.824 -3.297 -12.088 1.00 92.75 91 HIS A CA 1
ATOM 695 C C . HIS A 1 91 ? 9.676 -2.236 -13.196 1.00 92.75 91 HIS A C 1
ATOM 697 O O . HIS A 1 91 ? 9.277 -2.563 -14.318 1.00 92.75 91 HIS A O 1
ATOM 703 N N . ILE A 1 92 ? 9.966 -0.969 -12.888 1.00 92.31 92 ILE A N 1
ATOM 704 C CA . ILE A 1 92 ? 9.934 0.143 -13.839 1.00 92.31 92 ILE A CA 1
ATOM 705 C C . ILE A 1 92 ? 11.344 0.331 -14.389 1.00 92.31 92 ILE A C 1
ATOM 707 O O . ILE A 1 92 ? 12.282 0.601 -13.642 1.00 92.31 92 ILE A O 1
ATOM 711 N N . ASP A 1 93 ? 11.481 0.193 -15.703 1.00 93.00 93 ASP A N 1
ATOM 712 C CA . ASP A 1 93 ? 12.733 0.443 -16.409 1.00 93.00 93 ASP A CA 1
ATOM 713 C C . ASP A 1 93 ? 12.432 1.025 -17.796 1.00 93.00 93 ASP A C 1
ATOM 715 O O . ASP A 1 93 ? 11.766 0.398 -18.624 1.00 93.00 93 ASP A O 1
ATOM 719 N N . TYR A 1 94 ? 12.898 2.251 -18.027 1.00 89.50 94 TYR A N 1
ATOM 720 C CA . TYR A 1 94 ? 12.808 2.975 -19.295 1.00 89.50 94 TYR A CA 1
ATOM 721 C C . TYR A 1 94 ? 14.067 2.849 -20.156 1.00 89.50 94 TYR A C 1
ATOM 723 O O . TYR A 1 94 ? 14.043 3.246 -21.318 1.00 89.50 94 TYR A O 1
ATOM 731 N N . LYS A 1 95 ? 15.160 2.295 -19.611 1.00 89.44 95 LYS A N 1
ATOM 732 C CA . LYS A 1 95 ? 16.476 2.181 -20.267 1.00 89.44 95 LYS A CA 1
ATOM 733 C C . LYS A 1 95 ? 17.052 3.520 -20.757 1.00 89.44 95 LYS A C 1
ATOM 735 O O . LYS A 1 95 ? 17.875 3.545 -21.669 1.00 89.44 95 LYS A O 1
ATOM 740 N N . ASP A 1 96 ? 16.640 4.627 -20.140 1.00 90.12 96 ASP A N 1
ATOM 741 C CA . ASP A 1 96 ? 17.080 5.984 -20.466 1.00 90.12 96 ASP A CA 1
ATOM 742 C C . ASP A 1 96 ? 17.196 6.878 -19.212 1.00 90.12 96 ASP A C 1
ATOM 744 O O . ASP A 1 96 ? 17.199 6.403 -18.073 1.00 90.12 96 ASP A O 1
ATOM 748 N N . THR A 1 97 ? 17.316 8.195 -19.410 1.00 89.62 97 THR A N 1
ATOM 749 C CA . THR A 1 97 ? 17.493 9.186 -18.336 1.00 89.62 97 THR A CA 1
ATOM 750 C C . THR A 1 97 ? 16.303 9.290 -17.375 1.00 89.62 97 THR A C 1
ATOM 752 O O . THR A 1 97 ? 16.492 9.736 -16.238 1.00 89.62 97 THR A O 1
ATOM 755 N N . ARG A 1 98 ? 15.098 8.844 -17.761 1.00 87.88 98 ARG A N 1
ATOM 756 C CA . ARG A 1 98 ? 13.888 8.880 -16.917 1.00 87.88 98 ARG A CA 1
ATOM 757 C C . ARG A 1 98 ? 13.979 7.944 -15.719 1.00 87.88 98 ARG A C 1
ATOM 759 O O . ARG A 1 98 ? 13.353 8.212 -14.698 1.00 87.88 98 ARG A O 1
ATOM 766 N N . ASN A 1 99 ? 14.827 6.915 -15.783 1.00 88.56 99 ASN A N 1
ATOM 767 C CA . ASN A 1 99 ? 15.075 6.013 -14.654 1.00 88.56 99 ASN A CA 1
ATOM 768 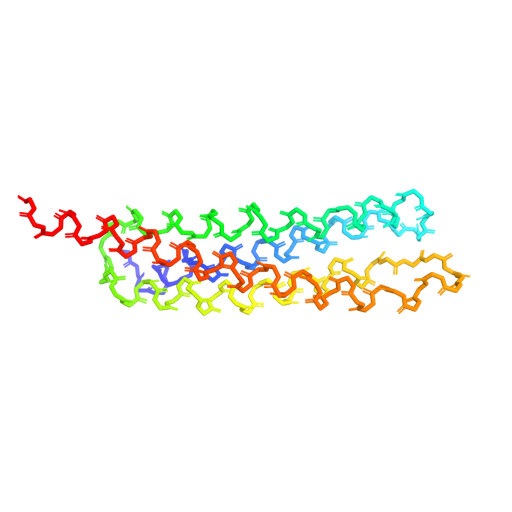C C . ASN A 1 99 ? 15.567 6.737 -13.391 1.00 88.56 99 ASN A C 1
ATOM 770 O O . ASN A 1 99 ? 15.352 6.248 -12.285 1.00 88.56 99 ASN A O 1
ATOM 774 N N . SER A 1 100 ? 16.172 7.922 -13.529 1.00 88.00 100 SER A N 1
ATOM 775 C CA . SER A 1 100 ? 16.544 8.769 -12.387 1.00 88.00 100 SER A CA 1
ATOM 776 C C . SER A 1 100 ? 15.343 9.200 -11.527 1.00 88.00 100 SER A C 1
ATOM 778 O O . SER A 1 100 ? 15.503 9.436 -10.330 1.00 88.00 100 SER A O 1
ATOM 780 N N . GLY A 1 101 ? 14.139 9.258 -12.107 1.00 88.12 101 GLY A N 1
ATOM 781 C CA . GLY A 1 101 ? 12.893 9.596 -11.417 1.00 88.12 101 GLY A CA 1
ATOM 782 C C . GLY A 1 101 ? 12.197 8.412 -10.735 1.00 88.12 101 GLY A C 1
ATOM 783 O O . GLY A 1 101 ? 11.377 8.625 -9.845 1.00 88.12 101 GLY A O 1
ATOM 784 N N . VAL A 1 102 ? 12.538 7.167 -11.077 1.00 89.62 102 VAL A N 1
ATOM 785 C CA . VAL A 1 102 ? 11.864 5.968 -10.539 1.00 89.62 102 VAL A CA 1
ATOM 786 C C . VAL A 1 102 ? 11.984 5.854 -9.008 1.00 89.62 102 VAL A C 1
ATOM 788 O O . VAL A 1 102 ? 10.961 5.627 -8.353 1.00 89.62 102 VAL A O 1
ATOM 791 N N . PRO A 1 103 ? 13.158 6.092 -8.380 1.00 91.25 103 PRO A N 1
ATOM 792 C CA . PRO A 1 103 ? 13.263 6.111 -6.919 1.00 91.25 103 PRO A CA 1
ATOM 793 C C . PRO A 1 103 ? 12.401 7.196 -6.262 1.00 91.25 103 PRO A C 1
ATOM 795 O O . PRO A 1 103 ? 11.902 7.003 -5.154 1.00 91.25 103 PRO A O 1
ATOM 798 N N . MET A 1 104 ? 12.183 8.326 -6.943 1.00 91.25 104 MET A N 1
ATOM 799 C CA . MET A 1 104 ? 11.318 9.394 -6.439 1.00 91.25 104 MET A CA 1
ATOM 800 C C . MET A 1 104 ? 9.851 8.952 -6.392 1.00 91.25 104 MET A C 1
ATOM 802 O O . MET A 1 104 ? 9.132 9.328 -5.468 1.00 91.25 104 MET A O 1
ATOM 806 N N . GLY A 1 105 ? 9.421 8.093 -7.323 1.00 89.69 105 GLY A N 1
ATOM 807 C CA . GLY A 1 105 ? 8.094 7.477 -7.284 1.00 89.69 105 GLY A CA 1
ATOM 808 C C . GLY A 1 105 ? 7.861 6.672 -6.003 1.00 89.69 105 GLY A C 1
ATOM 809 O O . GL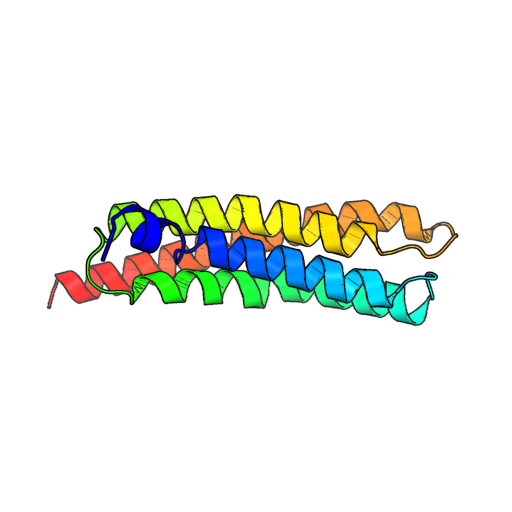Y A 1 105 ? 6.834 6.828 -5.347 1.00 89.69 105 GLY A O 1
ATOM 810 N N . TRP A 1 106 ? 8.854 5.892 -5.564 1.00 93.19 106 TRP A N 1
ATOM 811 C CA . TRP A 1 106 ? 8.781 5.157 -4.294 1.00 93.19 106 TRP A CA 1
ATOM 812 C C . TRP A 1 106 ? 8.645 6.088 -3.079 1.00 93.19 106 TRP A C 1
ATOM 814 O O . TRP A 1 106 ? 7.811 5.853 -2.196 1.00 93.19 106 TRP A O 1
ATOM 824 N N . VAL A 1 107 ? 9.432 7.168 -3.048 1.00 93.88 107 VAL A N 1
ATOM 825 C CA . VAL A 1 107 ? 9.374 8.175 -1.977 1.00 93.88 107 VAL A CA 1
ATOM 826 C C . VAL A 1 107 ? 7.993 8.832 -1.931 1.00 93.88 107 VAL A C 1
ATOM 828 O O . VAL A 1 107 ? 7.379 8.900 -0.867 1.00 93.88 107 VAL A O 1
ATOM 831 N N . MET A 1 108 ? 7.464 9.254 -3.081 1.00 93.12 108 MET A N 1
ATOM 832 C CA . MET A 1 108 ? 6.149 9.893 -3.171 1.00 93.12 108 MET A CA 1
ATOM 833 C C . MET A 1 108 ? 5.015 8.945 -2.780 1.00 93.12 108 MET A C 1
ATOM 835 O O . MET A 1 108 ? 4.151 9.328 -1.990 1.00 93.12 108 MET A O 1
ATOM 839 N N . ALA A 1 109 ? 5.046 7.691 -3.241 1.00 92.75 109 ALA A N 1
ATOM 840 C CA . ALA A 1 109 ? 4.087 6.661 -2.838 1.00 92.75 109 ALA A CA 1
ATOM 841 C C . ALA A 1 109 ? 4.056 6.486 -1.314 1.00 92.75 109 ALA A C 1
ATOM 843 O O . ALA A 1 109 ? 2.989 6.372 -0.708 1.00 92.75 109 ALA A O 1
ATOM 844 N N . THR A 1 110 ? 5.238 6.495 -0.696 1.00 94.00 110 THR A N 1
ATOM 845 C CA . THR A 1 110 ? 5.403 6.341 0.750 1.00 94.00 110 THR A CA 1
ATOM 846 C C . THR A 1 110 ? 4.838 7.540 1.506 1.00 94.00 110 THR A C 1
ATOM 848 O O . THR A 1 110 ? 4.044 7.356 2.429 1.00 94.00 110 THR A O 1
ATOM 851 N N . ILE A 1 111 ? 5.169 8.763 1.080 1.00 95.19 111 ILE A N 1
ATOM 852 C CA . ILE A 1 111 ? 4.641 10.001 1.674 1.00 95.19 111 ILE A CA 1
ATOM 853 C C . ILE A 1 111 ? 3.111 10.038 1.570 1.00 95.19 111 ILE A C 1
ATOM 855 O O . ILE A 1 111 ? 2.432 10.273 2.572 1.00 95.19 111 ILE A O 1
ATOM 859 N N . TYR A 1 112 ? 2.553 9.755 0.389 1.00 94.69 112 TYR A N 1
ATOM 860 C CA . TYR A 1 112 ? 1.103 9.709 0.194 1.00 94.69 112 TYR A CA 1
ATOM 861 C C . TYR A 1 112 ? 0.439 8.614 1.020 1.00 94.69 112 TYR A C 1
ATOM 863 O O . TYR A 1 112 ? -0.615 8.848 1.611 1.00 94.69 112 TYR A O 1
ATOM 871 N N . GLY A 1 113 ? 1.056 7.437 1.121 1.00 95.50 113 GLY A N 1
ATOM 872 C CA . GLY A 1 113 ? 0.551 6.368 1.971 1.00 95.50 113 GLY A CA 1
ATOM 873 C C . GLY A 1 113 ? 0.528 6.756 3.443 1.00 95.50 113 GLY A C 1
ATOM 874 O O . GLY A 1 113 ? -0.478 6.533 4.106 1.00 95.50 113 GLY A O 1
ATOM 875 N N . TRP A 1 114 ? 1.576 7.401 3.953 1.00 95.94 114 TRP A N 1
ATOM 876 C CA . TRP A 1 114 ? 1.623 7.856 5.344 1.00 95.94 114 TRP A CA 1
ATOM 877 C C . TRP A 1 114 ? 0.605 8.963 5.626 1.00 95.94 114 TRP A C 1
ATOM 879 O O . TRP A 1 114 ? -0.089 8.911 6.643 1.00 95.94 114 TRP A O 1
ATOM 889 N N . ALA A 1 115 ? 0.448 9.915 4.702 1.00 96.38 115 ALA A N 1
ATOM 890 C CA . ALA A 1 115 ? -0.606 10.921 4.783 1.00 96.38 115 ALA A CA 1
ATOM 891 C C . ALA A 1 115 ? -1.998 10.265 4.815 1.00 96.38 115 ALA A C 1
ATOM 893 O O . ALA A 1 115 ? -2.825 10.604 5.662 1.00 96.38 115 ALA A O 1
ATOM 894 N N . MET A 1 116 ? -2.238 9.268 3.958 1.00 96.12 116 MET A N 1
ATOM 895 C CA . MET A 1 116 ? -3.502 8.533 3.928 1.00 96.12 116 MET A CA 1
ATOM 896 C C . MET A 1 116 ? -3.738 7.734 5.217 1.00 96.12 116 MET A C 1
ATOM 898 O O . MET A 1 116 ? -4.850 7.730 5.737 1.00 96.12 116 MET A O 1
ATOM 902 N N . ILE A 1 117 ? -2.700 7.117 5.794 1.00 96.19 117 ILE A N 1
ATOM 903 C CA . ILE A 1 117 ? -2.796 6.430 7.092 1.00 96.19 117 ILE A CA 1
ATOM 904 C C . ILE A 1 117 ? -3.221 7.415 8.181 1.00 96.19 117 ILE A C 1
ATOM 906 O O . ILE A 1 117 ? -4.100 7.082 8.979 1.00 96.19 117 ILE A O 1
ATOM 910 N N . ALA A 1 118 ? -2.642 8.618 8.217 1.00 95.75 118 ALA A N 1
ATOM 911 C CA . ALA A 1 118 ? -3.011 9.643 9.189 1.00 95.75 118 ALA A CA 1
ATOM 912 C C . ALA A 1 118 ? -4.479 10.074 9.029 1.00 95.75 118 ALA A C 1
ATOM 914 O O . ALA A 1 118 ? -5.223 10.092 10.012 1.00 95.75 118 ALA A O 1
ATOM 915 N N . VAL A 1 119 ? -4.920 10.332 7.792 1.00 96.00 119 VAL A N 1
ATOM 916 C CA . VAL A 1 119 ? -6.314 10.689 7.478 1.00 96.00 119 VAL A CA 1
ATOM 917 C C . VAL A 1 119 ? -7.274 9.570 7.890 1.00 96.00 119 VAL A C 1
ATOM 919 O O . VAL A 1 119 ? -8.211 9.811 8.652 1.00 96.00 119 VAL A O 1
ATOM 922 N N . CYS A 1 120 ? -7.031 8.332 7.455 1.00 95.00 120 CYS A N 1
ATOM 923 C CA . CYS A 1 120 ? -7.875 7.188 7.800 1.00 95.00 120 CYS A CA 1
ATOM 924 C C . CYS A 1 120 ? -7.893 6.911 9.310 1.00 95.00 120 CYS A C 1
ATOM 926 O O . CYS A 1 120 ? -8.945 6.579 9.854 1.00 95.00 120 CYS A O 1
ATOM 928 N N . SER A 1 121 ? -6.767 7.096 10.005 1.00 93.62 121 SER A N 1
ATOM 929 C CA . SER A 1 121 ? -6.685 6.940 11.463 1.00 93.62 121 SER A CA 1
ATOM 930 C C . SER A 1 121 ? -7.511 7.990 12.198 1.00 93.62 121 SER A C 1
ATOM 932 O O . SER A 1 121 ? -8.226 7.643 13.138 1.00 93.62 121 SER A O 1
ATOM 934 N N . ALA A 1 122 ? -7.459 9.251 11.760 1.00 94.00 122 ALA A N 1
ATOM 935 C CA . ALA A 1 122 ? -8.269 10.323 12.328 1.00 94.00 122 ALA A CA 1
ATOM 936 C C . ALA A 1 122 ? -9.767 10.054 12.120 1.00 94.00 122 ALA A C 1
ATOM 938 O O . ALA A 1 122 ? -10.536 10.086 13.081 1.00 94.00 122 ALA A O 1
ATOM 939 N N . LEU A 1 123 ? -10.174 9.703 10.895 1.00 93.94 123 LEU A N 1
ATOM 940 C CA . LEU A 1 123 ? -11.564 9.362 10.575 1.00 93.94 123 LEU A CA 1
ATOM 941 C C . LEU A 1 123 ? -12.060 8.163 11.393 1.00 93.94 123 LEU A C 1
ATOM 943 O O . LEU A 1 123 ? -13.133 8.222 11.992 1.00 93.94 123 LEU A O 1
ATOM 947 N N . ALA A 1 124 ? -11.263 7.098 11.476 1.00 91.06 124 ALA A N 1
ATOM 948 C CA . ALA A 1 124 ? -11.581 5.933 12.293 1.00 91.06 124 ALA A CA 1
ATOM 949 C C . ALA A 1 124 ? -11.721 6.299 13.778 1.00 91.06 124 ALA A C 1
ATOM 951 O O . ALA A 1 124 ? -12.672 5.870 14.430 1.00 91.06 124 ALA A O 1
ATOM 952 N N . GLY A 1 125 ? -10.813 7.124 14.305 1.00 89.94 125 GLY A N 1
ATOM 953 C CA . GLY A 1 125 ? -10.876 7.626 15.676 1.00 89.94 125 GLY A CA 1
ATOM 954 C C . GLY A 1 125 ? -12.162 8.407 15.953 1.00 89.94 125 GLY A C 1
ATOM 955 O O . GLY A 1 125 ? -12.830 8.140 16.951 1.00 89.94 125 GLY A O 1
ATOM 956 N N . ILE A 1 126 ? -12.554 9.301 15.041 1.00 91.50 126 ILE A N 1
ATOM 957 C CA . ILE A 1 126 ? -13.799 10.078 15.128 1.00 91.50 126 ILE A CA 1
ATOM 958 C C . ILE A 1 126 ? -15.019 9.147 15.153 1.00 91.50 126 ILE A C 1
ATOM 960 O O . ILE A 1 126 ? -15.865 9.257 16.041 1.00 91.50 126 ILE A O 1
ATOM 964 N N . VAL A 1 127 ? -15.097 8.189 14.224 1.00 89.12 127 VAL A N 1
ATOM 965 C CA . VAL A 1 127 ? -16.210 7.224 14.151 1.00 89.12 127 VAL A CA 1
ATOM 966 C C . VAL A 1 127 ? -16.318 6.402 15.436 1.00 89.12 127 VAL A C 1
ATOM 968 O O . VAL A 1 127 ? -17.411 6.215 15.973 1.00 89.12 127 VAL A O 1
ATOM 971 N N . LEU A 1 128 ? -15.188 5.923 15.961 1.00 86.50 128 LEU A N 1
ATOM 972 C CA . LEU A 1 128 ? -15.161 5.152 17.202 1.00 86.50 128 LEU A CA 1
ATOM 973 C C . LEU A 1 128 ? -15.548 5.993 18.422 1.00 86.50 128 LEU A C 1
ATOM 975 O O . LEU A 1 128 ? -16.214 5.479 19.320 1.00 86.50 128 LEU A O 1
ATOM 979 N N . TRP A 1 129 ? -15.166 7.268 18.447 1.00 87.00 129 TRP A N 1
ATOM 980 C CA . TRP A 1 129 ? -15.523 8.190 19.519 1.00 87.00 129 TRP A CA 1
ATOM 981 C C . TRP A 1 129 ? -17.031 8.437 19.582 1.00 87.00 129 TRP A C 1
ATOM 983 O O . TRP A 1 129 ? -17.625 8.287 20.650 1.00 87.00 129 TRP A O 1
ATOM 993 N N . PHE A 1 130 ? -17.668 8.723 18.441 1.00 89.38 130 PHE A N 1
ATOM 994 C CA . PHE A 1 130 ? -19.124 8.887 18.376 1.00 89.38 130 PHE A CA 1
ATOM 995 C C . PHE A 1 130 ? -19.864 7.602 18.751 1.00 89.38 130 PHE A C 1
ATOM 997 O O . PHE A 1 130 ? -20.848 7.645 19.482 1.00 89.38 130 PHE A O 1
ATOM 1004 N N . ARG A 1 131 ? -19.359 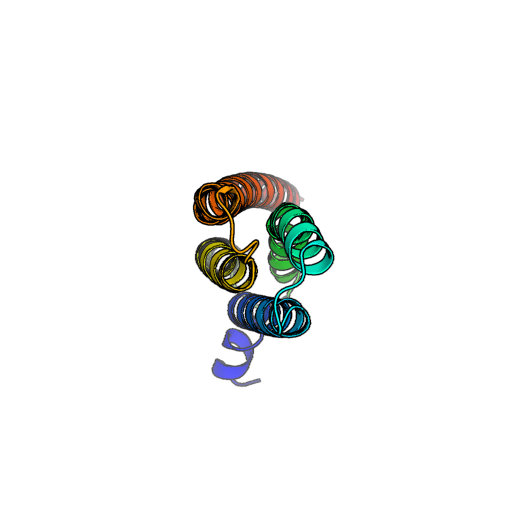6.444 18.315 1.00 83.62 131 ARG A N 1
ATOM 1005 C CA . ARG A 1 131 ? -19.969 5.148 18.633 1.00 83.62 131 ARG A CA 1
ATOM 1006 C C . ARG A 1 131 ? -19.908 4.793 20.120 1.00 83.62 131 ARG A C 1
ATOM 1008 O O . ARG A 1 131 ? -20.768 4.059 20.576 1.00 83.62 131 ARG A O 1
ATOM 1015 N N . ASN A 1 132 ? -18.898 5.252 20.856 1.00 80.75 132 ASN A N 1
ATOM 1016 C CA . ASN A 1 132 ? -18.781 4.974 22.290 1.00 80.75 132 ASN A CA 1
ATOM 1017 C C . ASN A 1 132 ? -19.620 5.931 23.162 1.00 80.75 132 ASN A C 1
ATOM 1019 O O . ASN A 1 132 ? -19.699 5.716 24.368 1.00 80.75 132 ASN A O 1
ATOM 1023 N N . ARG A 1 133 ? -20.183 7.003 22.583 1.00 77.38 133 ARG A N 1
ATOM 1024 C CA . ARG A 1 133 ? -21.061 7.956 23.285 1.00 77.38 133 ARG A CA 1
ATOM 1025 C C . ARG A 1 133 ? -22.552 7.620 23.183 1.00 77.38 133 ARG A C 1
ATOM 1027 O O . ARG A 1 133 ? -23.311 8.129 24.003 1.00 77.38 133 ARG A O 1
ATOM 1034 N N . ASN A 1 134 ? -22.937 6.817 22.195 1.00 60.28 134 ASN A N 1
ATOM 1035 C CA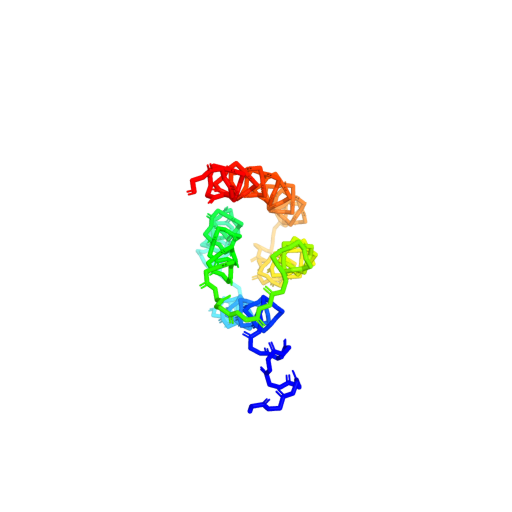 . ASN A 1 134 ? -24.285 6.264 22.039 1.00 60.28 134 ASN A CA 1
ATOM 1036 C C . ASN A 1 134 ? -24.381 4.904 22.729 1.00 60.28 134 ASN A C 1
ATOM 1038 O O . ASN A 1 134 ? -25.482 4.588 23.220 1.00 60.28 134 ASN A O 1
#

Sequence (134 aa):
MSPFLKYLFGPEAYWLLVCVAMKLLGARNLPPTEEGSRWLENFWTWLPLIAVPLTFAALFTPGVSRGWLMARIALSAAIGVCVAAGVITGHIDYKDTRNSGVPMGWVMATIYGWAMIAVCSALAGIVLWFRNRN

Foldseek 3Di:
DDPVVVVCPALQVLLVVLLVVLLVLLVVCVVPDPVSLVVLLVVLQCCLVPSLLVNCVRLPDPDDDNVVNLVVSLVSQLVSQLNSLCSSLVSRDPVDPCNVCSVVSSVVSNVSNNVSSVVSSVVSVVVVVVVVVD

Radius of gyration: 16.95 Å; chains: 1; bounding box: 42×31×46 Å

Secondary structure (DSSP, 8-state):
--HHHHHHTSHHHHHHHHHHHHHHHHHTT-S--HHHHHHHHHHHHHHHHHHHHHHHGGGG-SSS-HHHHHHHHHHHHHHHHHHHHHHHHTT---SSGGGGGHHHHHHHHHHHHHHHHHHHHHHHHHHHHHHHH-